Protein AF-A0A370LR75-F1 (afdb_monomer_lite)

Radius of gyration: 15.94 Å; chains: 1; bounding box: 61×22×40 Å

Sequence (93 aa):
MSNYKNEYLDNFFELMRKEREYAAQWGDDFDAKNTPNDWVAYVTRYLGQTVTMPWDAKKFKEQMVKTATLCASAVEWCDRTNGDMAKRHYDKD

Foldseek 3Di:
DPPPVVVVVVVLVVLLVVLVVVCCVVDPVPLQQDFPVNLVVQLVVLCVQLDDVVDDPVSNSNSVSNSVSSVVSSVVSCVVCVNDGRPHPPPDD

Secondary structure (DSSP, 8-state):
--HHHHHHHHHHHHHHHHHHHHHGGG-HHHHHT--HHHHHHHHHHHHHTT--SS--HHHHHHHHHHHHHHHHHHHHHHHHTTTPPPPPTT---

Structure (mmCIF, N/CA/C/O backbone):
data_AF-A0A370LR75-F1
#
_entry.id   AF-A0A370LR75-F1
#
loop_
_atom_site.group_PDB
_atom_site.id
_atom_site.type_symbol
_atom_site.label_atom_id
_atom_site.label_alt_id
_atom_site.label_comp_id
_atom_site.label_asym_id
_atom_site.label_entity_id
_atom_site.label_seq_id
_atom_site.pdbx_PDB_ins_code
_atom_site.Cartn_x
_atom_site.Cartn_y
_atom_site.Cartn_z
_atom_site.occupancy
_atom_site.B_iso_or_equiv
_atom_site.auth_seq_id
_atom_s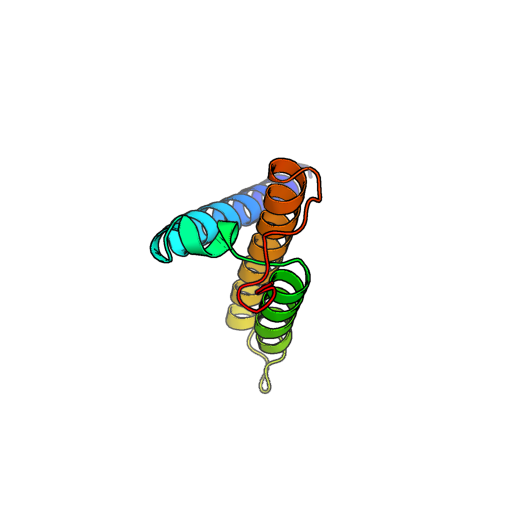ite.auth_comp_id
_atom_site.auth_asy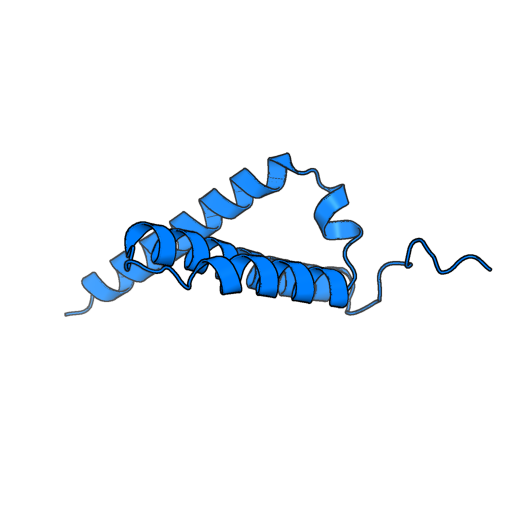m_id
_atom_site.auth_atom_id
_atom_site.pdbx_PDB_model_num
ATOM 1 N N . MET A 1 1 ? -33.365 -0.269 -3.178 1.00 51.59 1 MET A N 1
ATOM 2 C CA . MET A 1 1 ? -32.222 -1.034 -2.622 1.00 51.59 1 MET A CA 1
ATOM 3 C C . MET A 1 1 ? -30.885 -0.799 -3.359 1.00 51.59 1 MET A C 1
ATOM 5 O O . MET A 1 1 ? -29.959 -1.562 -3.141 1.00 51.59 1 MET A O 1
ATOM 9 N N . SER A 1 2 ? -30.720 0.278 -4.150 1.00 55.81 2 SER A N 1
ATOM 10 C CA . SER A 1 2 ? -29.506 0.500 -4.973 1.00 55.81 2 SER A CA 1
ATOM 11 C C . SER A 1 2 ? -28.545 1.598 -4.475 1.00 55.81 2 SER A C 1
ATOM 13 O O . SER A 1 2 ? -27.420 1.650 -4.954 1.00 55.81 2 SER A O 1
ATOM 15 N N . ASN A 1 3 ? -28.932 2.457 -3.522 1.00 60.09 3 ASN A N 1
ATOM 16 C CA . ASN A 1 3 ? -28.099 3.615 -3.136 1.00 60.09 3 ASN A CA 1
ATOM 17 C C . ASN A 1 3 ? -27.009 3.289 -2.105 1.00 60.09 3 ASN A C 1
ATOM 19 O O . ASN A 1 3 ? -25.904 3.805 -2.201 1.00 60.09 3 ASN A O 1
ATOM 23 N N . TYR A 1 4 ? -27.284 2.384 -1.165 1.00 57.31 4 TYR A N 1
ATOM 24 C CA . TYR A 1 4 ? -26.366 2.092 -0.057 1.00 57.31 4 TYR A CA 1
ATOM 25 C C . TYR A 1 4 ? -25.040 1.465 -0.511 1.00 57.31 4 TYR A C 1
ATOM 27 O O . TYR A 1 4 ? -23.984 1.749 0.042 1.00 57.31 4 TYR A O 1
ATOM 35 N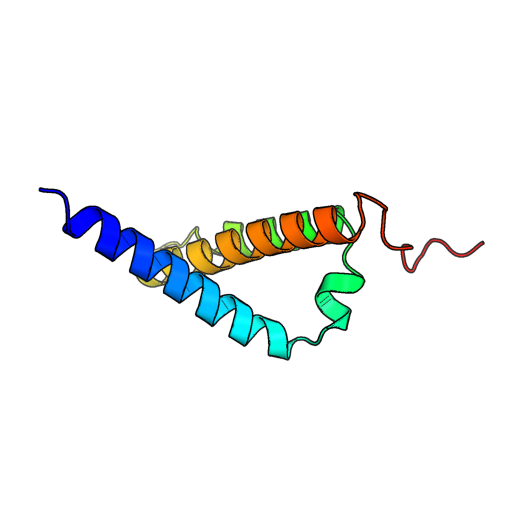 N . LYS A 1 5 ? -25.082 0.593 -1.525 1.00 61.91 5 LYS A N 1
ATOM 36 C CA . LYS A 1 5 ? -23.891 -0.116 -2.017 1.00 61.91 5 LYS A CA 1
ATOM 37 C C . LYS A 1 5 ? -22.938 0.826 -2.762 1.00 61.91 5 LYS A C 1
ATOM 39 O O . LYS A 1 5 ? -21.728 0.673 -2.630 1.00 61.91 5 LYS A O 1
ATOM 44 N N . ASN A 1 6 ? -23.496 1.801 -3.481 1.00 66.31 6 ASN A N 1
ATOM 45 C CA . ASN A 1 6 ? -22.727 2.841 -4.160 1.00 66.31 6 ASN A CA 1
ATOM 46 C C . ASN A 1 6 ? -22.078 3.783 -3.143 1.00 66.31 6 ASN A C 1
ATOM 48 O O . ASN A 1 6 ? -20.881 3.995 -3.221 1.00 66.31 6 ASN A O 1
ATOM 52 N N . GLU A 1 7 ? -22.800 4.204 -2.101 1.00 67.31 7 GLU A N 1
ATOM 53 C CA . GLU A 1 7 ? -22.249 5.083 -1.058 1.00 67.31 7 GLU A CA 1
ATOM 54 C C . GLU A 1 7 ? -21.038 4.469 -0.322 1.00 67.31 7 GLU A C 1
ATOM 56 O O . GLU A 1 7 ? -20.053 5.157 -0.049 1.00 67.31 7 GLU A O 1
ATOM 61 N N . TYR A 1 8 ? -21.058 3.160 -0.033 1.00 71.56 8 TYR A N 1
ATOM 62 C CA . TYR A 1 8 ? -19.902 2.483 0.571 1.00 71.56 8 TYR A CA 1
ATOM 63 C C . TYR A 1 8 ? -18.699 2.382 -0.373 1.00 71.56 8 TYR A C 1
ATOM 65 O O . TYR A 1 8 ? -17.562 2.514 0.085 1.00 71.56 8 TYR A O 1
ATOM 73 N N . LEU A 1 9 ? -18.942 2.133 -1.662 1.00 66.62 9 LEU A N 1
ATOM 74 C CA . LEU A 1 9 ? -17.895 2.076 -2.684 1.00 66.62 9 LEU A CA 1
ATOM 75 C C . LEU A 1 9 ? -17.293 3.461 -2.935 1.00 66.62 9 LEU A C 1
ATOM 77 O O . LEU A 1 9 ? -16.073 3.595 -2.949 1.00 66.62 9 LEU A O 1
ATOM 81 N N . ASP A 1 10 ? -18.128 4.491 -3.032 1.00 72.62 10 ASP A N 1
ATOM 82 C CA . ASP A 1 10 ? -17.704 5.880 -3.205 1.00 72.62 10 ASP A CA 1
ATOM 83 C C . ASP A 1 10 ? -16.851 6.336 -2.014 1.00 72.62 10 ASP A C 1
ATOM 85 O O . ASP A 1 10 ? -15.774 6.907 -2.186 1.00 72.62 10 ASP A O 1
ATOM 89 N N . ASN A 1 11 ? -17.265 5.989 -0.789 1.00 85.12 11 ASN A N 1
ATOM 90 C CA . ASN A 1 11 ? -16.478 6.253 0.415 1.00 85.12 11 ASN A CA 1
ATOM 91 C C . ASN A 1 11 ? -15.140 5.489 0.412 1.00 85.12 11 ASN A C 1
ATOM 93 O O . ASN A 1 11 ? -14.123 6.011 0.859 1.00 85.12 11 ASN A O 1
ATOM 97 N N . PHE A 1 12 ? -15.106 4.259 -0.105 1.00 85.56 12 PHE A N 1
ATOM 98 C CA . PHE A 1 12 ? -13.864 3.494 -0.225 1.00 85.56 12 PHE A CA 1
ATOM 99 C C . PHE A 1 12 ? -12.883 4.128 -1.221 1.00 85.56 12 PHE A C 1
ATOM 101 O O . PHE A 1 12 ? -11.718 4.326 -0.871 1.00 85.56 12 PHE A O 1
ATOM 108 N N . PHE A 1 13 ? -13.343 4.507 -2.415 1.00 87.44 13 PHE A N 1
ATOM 109 C CA . PHE A 1 13 ? -12.495 5.186 -3.397 1.00 87.44 13 PHE A CA 1
ATOM 110 C C . PHE A 1 13 ? -12.004 6.543 -2.892 1.00 87.44 13 PHE A C 1
ATOM 112 O O . PHE A 1 13 ? -10.840 6.884 -3.090 1.00 87.44 13 PHE A O 1
ATOM 119 N N . GLU A 1 14 ? -12.838 7.283 -2.162 1.00 91.69 14 GLU A N 1
ATOM 120 C CA . GLU A 1 14 ? -12.435 8.542 -1.537 1.00 91.69 14 GLU A CA 1
ATOM 121 C C . GLU A 1 14 ? -11.349 8.343 -0.465 1.00 91.69 14 GLU A C 1
ATOM 123 O O . GLU A 1 14 ? -10.411 9.137 -0.361 1.00 91.69 14 GLU A O 1
ATOM 128 N N . LEU A 1 15 ? -11.430 7.263 0.317 1.00 91.06 15 LEU A N 1
ATOM 129 C CA . LEU A 1 15 ? -10.386 6.900 1.278 1.00 91.06 15 LEU A CA 1
ATOM 130 C C . LEU A 1 15 ? -9.074 6.521 0.578 1.00 91.06 15 LEU A C 1
ATOM 132 O O . LEU A 1 15 ? -8.010 6.956 1.016 1.00 91.06 15 LEU A O 1
ATOM 136 N N . MET A 1 16 ? -9.137 5.768 -0.525 1.00 92.12 16 MET A N 1
ATOM 137 C CA . MET A 1 16 ? -7.950 5.455 -1.329 1.00 92.12 16 MET A CA 1
ATOM 138 C C . MET A 1 16 ? -7.329 6.711 -1.947 1.00 92.12 16 MET A C 1
ATOM 140 O O . MET A 1 16 ? -6.107 6.856 -1.926 1.00 92.12 16 MET A O 1
ATOM 144 N N . ARG A 1 17 ? -8.155 7.641 -2.445 1.00 90.62 17 ARG A N 1
ATOM 145 C CA . ARG A 1 17 ? -7.714 8.927 -3.005 1.00 90.62 17 ARG A CA 1
ATOM 146 C C . ARG A 1 17 ? -6.958 9.757 -1.968 1.00 90.62 17 ARG A C 1
ATOM 148 O O . ARG A 1 17 ? -5.855 10.215 -2.246 1.00 90.62 17 ARG A O 1
ATOM 155 N N . LYS A 1 18 ? -7.497 9.878 -0.753 1.00 90.88 18 LYS A N 1
ATOM 156 C CA . LYS A 1 18 ? -6.820 10.563 0.363 1.00 90.88 18 LYS A CA 1
ATOM 157 C C . LYS A 1 18 ? -5.507 9.892 0.753 1.00 90.88 18 LYS A C 1
ATOM 159 O O . LYS A 1 18 ? -4.524 10.571 1.028 1.00 90.88 18 LYS A O 1
ATOM 164 N N . GLU A 1 19 ? -5.471 8.561 0.772 1.00 89.88 19 GLU A N 1
ATOM 165 C CA . GLU A 1 19 ? -4.236 7.829 1.062 1.00 89.88 19 GLU A CA 1
ATOM 166 C C . GLU A 1 19 ? -3.184 8.036 -0.043 1.00 89.88 19 GLU A C 1
ATOM 168 O O . GLU A 1 19 ? -2.005 8.184 0.265 1.00 89.88 19 GLU A O 1
ATOM 173 N N . ARG A 1 20 ? -3.593 8.125 -1.317 1.00 84.94 20 ARG A N 1
ATOM 174 C CA . ARG A 1 20 ? -2.706 8.501 -2.434 1.00 84.94 20 ARG A CA 1
ATOM 175 C C . ARG A 1 20 ? -2.134 9.907 -2.278 1.00 84.94 20 ARG A C 1
ATOM 177 O O . ARG A 1 20 ? -0.934 10.089 -2.448 1.00 84.94 20 ARG A O 1
ATOM 184 N N . GLU A 1 21 ? -2.970 10.885 -1.936 1.00 86.94 21 GLU A N 1
ATOM 185 C CA . GLU A 1 21 ? -2.529 12.262 -1.669 1.00 86.94 21 GLU A CA 1
ATOM 186 C C . GLU A 1 21 ? -1.532 12.313 -0.506 1.00 86.94 21 GLU A C 1
ATOM 188 O O . GLU A 1 21 ? -0.526 13.014 -0.577 1.00 86.94 21 GLU A O 1
ATOM 193 N N . TYR A 1 22 ? -1.771 11.524 0.546 1.00 83.44 22 TYR A N 1
ATOM 194 C CA . TYR A 1 22 ? -0.817 11.361 1.638 1.00 83.44 22 TYR A CA 1
ATOM 195 C C . TYR A 1 22 ? 0.494 10.738 1.132 1.00 83.44 22 TYR A C 1
ATOM 197 O O . TYR A 1 22 ? 1.566 11.256 1.434 1.00 83.44 22 TYR A O 1
ATOM 205 N N . ALA A 1 23 ? 0.450 9.673 0.330 1.00 77.62 23 ALA A N 1
ATOM 206 C CA . ALA A 1 23 ? 1.651 9.026 -0.203 1.00 77.62 23 ALA A CA 1
ATOM 207 C C . ALA A 1 23 ? 2.520 9.963 -1.066 1.00 77.62 23 ALA A C 1
ATOM 209 O O . ALA A 1 23 ? 3.740 9.827 -1.056 1.00 77.62 23 ALA A O 1
ATOM 210 N N . ALA A 1 24 ? 1.932 10.966 -1.730 1.00 72.94 24 ALA A N 1
ATOM 211 C CA . ALA A 1 24 ? 2.678 11.965 -2.503 1.00 72.94 24 ALA A CA 1
ATOM 212 C C . ALA A 1 24 ? 3.721 12.733 -1.664 1.00 72.94 24 ALA A C 1
ATOM 214 O O . ALA A 1 24 ? 4.732 13.191 -2.193 1.00 72.94 24 ALA A O 1
ATOM 215 N N . GLN A 1 25 ? 3.542 12.822 -0.339 1.00 74.19 25 GLN A N 1
ATOM 216 C CA . GLN A 1 25 ? 4.538 13.443 0.542 1.00 74.19 25 GLN A CA 1
ATOM 217 C C . GLN A 1 25 ? 5.855 12.643 0.626 1.00 74.19 25 GLN A C 1
ATOM 219 O O . GLN A 1 25 ? 6.850 13.161 1.127 1.00 74.19 25 GLN A O 1
ATOM 224 N N . TRP A 1 26 ? 5.872 11.379 0.182 1.00 67.50 26 TRP A N 1
ATOM 225 C CA . TRP A 1 26 ? 7.074 10.535 0.158 1.00 67.50 26 TRP A CA 1
ATOM 226 C C . TRP A 1 26 ? 7.947 10.805 -1.081 1.00 67.50 26 TRP A C 1
ATOM 228 O O . TRP A 1 26 ? 9.077 10.322 -1.144 1.00 67.50 26 TRP A O 1
ATOM 238 N N . GLY A 1 27 ? 7.460 11.646 -2.004 1.00 58.09 27 GLY A N 1
ATOM 239 C CA . GLY A 1 27 ? 8.167 12.122 -3.191 1.00 58.09 27 GLY A CA 1
ATOM 240 C C . GLY A 1 27 ? 7.998 11.217 -4.413 1.00 58.09 27 GLY A C 1
ATOM 241 O O . GLY A 1 27 ? 7.872 9.999 -4.292 1.00 58.09 27 GLY A O 1
ATOM 242 N N . ASP A 1 28 ? 8.053 11.822 -5.604 1.00 59.34 28 ASP A N 1
ATOM 243 C CA . ASP A 1 28 ? 7.868 11.144 -6.904 1.00 59.34 28 ASP A CA 1
ATOM 244 C C . ASP A 1 28 ? 8.884 10.011 -7.152 1.00 59.34 28 ASP A C 1
ATOM 246 O O . ASP A 1 28 ? 8.625 9.054 -7.884 1.00 59.34 28 ASP A O 1
ATOM 250 N N . ASP A 1 29 ? 10.034 10.093 -6.486 1.00 58.44 29 ASP A N 1
ATOM 251 C CA . ASP A 1 29 ? 11.120 9.118 -6.552 1.00 58.44 29 ASP A CA 1
ATOM 252 C C . ASP A 1 29 ? 10.821 7.800 -5.829 1.00 58.44 29 ASP A C 1
ATOM 254 O O . ASP A 1 29 ? 11.487 6.799 -6.110 1.00 58.44 29 ASP A O 1
ATOM 258 N N . PHE A 1 30 ? 9.876 7.792 -4.883 1.00 66.00 30 PHE A N 1
ATOM 259 C CA . PHE A 1 30 ? 9.598 6.614 -4.064 1.00 66.00 30 PHE A CA 1
ATOM 260 C C . PHE A 1 30 ? 9.011 5.487 -4.917 1.00 66.00 30 PHE A C 1
ATOM 262 O O . PHE A 1 30 ? 9.533 4.377 -4.922 1.00 66.00 30 PHE A O 1
ATOM 269 N N . ASP A 1 31 ? 7.993 5.791 -5.724 1.00 64.75 31 ASP A N 1
ATOM 270 C CA . ASP A 1 31 ? 7.344 4.805 -6.591 1.00 64.75 31 ASP A CA 1
ATOM 271 C C . ASP A 1 31 ? 8.199 4.460 -7.820 1.00 64.75 31 ASP A C 1
ATOM 273 O O . ASP A 1 31 ? 8.194 3.320 -8.278 1.00 64.75 31 ASP A O 1
ATOM 277 N N . ALA A 1 32 ? 8.948 5.427 -8.363 1.00 65.25 32 ALA A N 1
ATOM 278 C CA . ALA A 1 32 ? 9.728 5.248 -9.591 1.00 65.25 32 ALA A CA 1
ATOM 279 C C . ALA A 1 32 ? 10.912 4.275 -9.435 1.00 65.25 32 ALA A C 1
ATOM 281 O O . ALA A 1 32 ? 11.349 3.672 -10.415 1.00 65.25 32 ALA A O 1
ATOM 282 N N . LYS A 1 33 ? 11.432 4.119 -8.212 1.00 71.25 33 LYS A N 1
ATOM 283 C CA . LYS A 1 33 ? 12.605 3.278 -7.910 1.00 71.25 33 LYS A CA 1
ATOM 284 C C . LYS A 1 33 ? 12.241 1.898 -7.364 1.00 71.25 33 LYS A C 1
ATOM 286 O O . LYS A 1 33 ? 13.139 1.077 -7.182 1.00 71.25 33 LYS A O 1
ATOM 291 N N . ASN A 1 34 ? 10.957 1.641 -7.117 1.00 78.56 34 ASN A N 1
ATOM 292 C CA . ASN A 1 34 ? 10.499 0.365 -6.587 1.00 78.56 34 ASN A CA 1
ATOM 293 C C . ASN A 1 34 ? 10.587 -0.725 -7.656 1.00 78.56 34 ASN A C 1
ATOM 295 O O . ASN A 1 34 ? 10.087 -0.583 -8.769 1.00 78.56 34 ASN A O 1
ATOM 299 N N . THR A 1 35 ? 11.204 -1.843 -7.295 1.00 84.25 35 THR A N 1
ATOM 300 C CA . THR A 1 35 ? 11.132 -3.094 -8.050 1.00 84.25 35 THR A CA 1
ATOM 301 C C . THR A 1 35 ? 9.833 -3.838 -7.708 1.00 84.25 35 THR A C 1
ATOM 303 O O . THR A 1 35 ? 9.206 -3.547 -6.684 1.00 84.25 35 THR A O 1
ATOM 306 N N . PRO A 1 36 ? 9.429 -4.865 -8.484 1.00 87.25 36 PRO A N 1
ATOM 307 C CA . PRO A 1 36 ? 8.291 -5.711 -8.112 1.00 87.25 36 PRO A CA 1
ATOM 308 C C . PRO A 1 36 ? 8.412 -6.306 -6.699 1.00 87.25 36 PRO A C 1
ATOM 310 O O . PRO A 1 36 ? 7.417 -6.434 -5.987 1.00 87.25 36 PRO A O 1
ATOM 313 N N . ASN A 1 37 ? 9.635 -6.617 -6.259 1.00 88.50 37 ASN A N 1
ATOM 314 C CA . ASN A 1 37 ? 9.887 -7.147 -4.920 1.00 88.50 37 ASN A CA 1
ATOM 315 C C . ASN A 1 37 ? 9.625 -6.102 -3.828 1.00 88.50 37 ASN A C 1
ATOM 317 O O . ASN A 1 37 ? 9.085 -6.452 -2.779 1.00 88.50 37 ASN A O 1
ATOM 321 N N . ASP A 1 38 ? 9.966 -4.836 -4.076 1.00 86.69 38 ASP A N 1
ATOM 322 C CA . ASP A 1 38 ? 9.716 -3.743 -3.130 1.00 86.69 38 ASP A CA 1
ATOM 323 C C . ASP A 1 38 ? 8.211 -3.527 -2.951 1.00 86.69 38 ASP A C 1
ATOM 325 O O . ASP A 1 38 ? 7.722 -3.458 -1.821 1.00 86.69 38 ASP A O 1
ATOM 329 N N . TRP A 1 39 ? 7.450 -3.546 -4.051 1.00 89.50 39 TRP A N 1
ATOM 330 C CA . TRP A 1 39 ? 5.987 -3.491 -4.009 1.00 89.50 39 TRP A CA 1
ATOM 331 C C . TRP A 1 39 ? 5.392 -4.620 -3.161 1.00 89.50 39 TRP A C 1
ATOM 333 O O . TRP A 1 39 ? 4.593 -4.358 -2.259 1.00 89.50 39 TRP A O 1
ATOM 343 N N . VAL A 1 40 ? 5.821 -5.868 -3.384 1.00 91.69 40 VAL A N 1
ATOM 344 C CA . VAL A 1 40 ? 5.367 -7.026 -2.591 1.00 91.69 40 VAL A CA 1
ATOM 345 C C . VAL A 1 40 ? 5.747 -6.879 -1.115 1.00 91.69 40 VAL A C 1
ATOM 347 O O . VAL A 1 40 ? 4.930 -7.176 -0.236 1.00 91.69 40 VAL A O 1
ATOM 350 N N . ALA A 1 41 ? 6.957 -6.397 -0.821 1.00 91.69 41 ALA A N 1
ATOM 351 C CA . ALA A 1 41 ? 7.420 -6.183 0.545 1.00 91.69 41 ALA A CA 1
ATOM 352 C C . ALA A 1 41 ? 6.574 -5.125 1.272 1.00 91.69 41 ALA A C 1
ATOM 354 O O . ALA A 1 41 ? 6.143 -5.357 2.407 1.00 91.69 41 ALA A O 1
ATOM 355 N N . TYR A 1 42 ? 6.273 -3.996 0.623 1.00 88.88 42 TYR A N 1
ATOM 356 C CA . TYR A 1 42 ? 5.415 -2.959 1.197 1.00 88.88 42 TYR A CA 1
ATOM 357 C C . TYR A 1 42 ? 3.988 -3.456 1.416 1.00 88.88 42 TYR A C 1
ATOM 359 O O . TYR A 1 42 ? 3.470 -3.323 2.526 1.00 88.88 42 TYR A O 1
ATOM 367 N N . VAL A 1 43 ? 3.378 -4.090 0.411 1.00 93.12 43 VAL A N 1
ATOM 368 C CA . VAL A 1 43 ? 2.033 -4.677 0.530 1.00 93.12 43 VAL A CA 1
ATOM 369 C C . VAL A 1 43 ? 1.977 -5.645 1.711 1.00 93.12 43 VAL A C 1
ATOM 371 O O . VAL A 1 43 ? 1.114 -5.511 2.577 1.00 93.12 43 VAL A O 1
ATOM 374 N N . THR A 1 44 ? 2.938 -6.564 1.811 1.00 94.69 44 THR A N 1
ATOM 375 C CA . THR A 1 44 ? 2.982 -7.563 2.889 1.00 94.69 44 THR A CA 1
ATOM 376 C C . THR A 1 44 ? 3.152 -6.914 4.261 1.00 94.69 44 THR A C 1
ATOM 378 O O . THR A 1 44 ? 2.480 -7.305 5.218 1.00 94.69 44 THR A O 1
ATOM 381 N N . ARG A 1 45 ? 4.010 -5.891 4.374 1.00 90.44 45 ARG A N 1
ATOM 382 C CA . ARG A 1 45 ? 4.235 -5.157 5.627 1.00 90.44 45 ARG A CA 1
ATO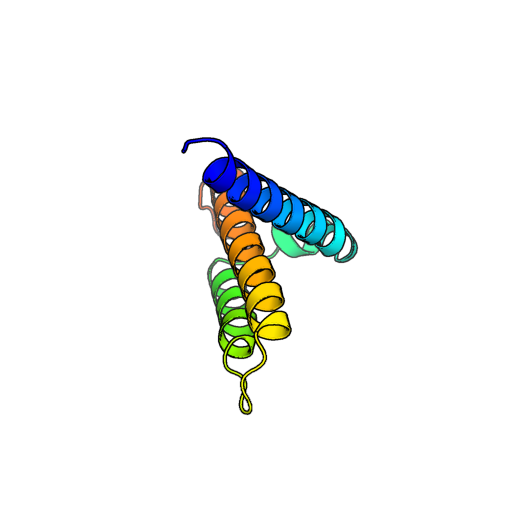M 383 C C . ARG A 1 45 ? 2.945 -4.540 6.163 1.00 90.44 45 ARG A C 1
ATOM 385 O O . ARG A 1 45 ? 2.667 -4.683 7.352 1.00 90.44 45 ARG A O 1
ATOM 392 N N . TYR A 1 46 ? 2.184 -3.840 5.323 1.00 90.31 46 TYR A N 1
ATOM 393 C CA . TYR A 1 46 ? 0.948 -3.179 5.759 1.00 90.31 46 TYR A CA 1
ATOM 394 C C . TYR A 1 46 ? -0.209 -4.164 5.918 1.00 90.31 46 TYR A C 1
ATOM 396 O O . TYR A 1 46 ? -0.969 -4.051 6.880 1.00 90.31 46 TYR A O 1
ATOM 404 N N . LEU A 1 47 ? -0.275 -5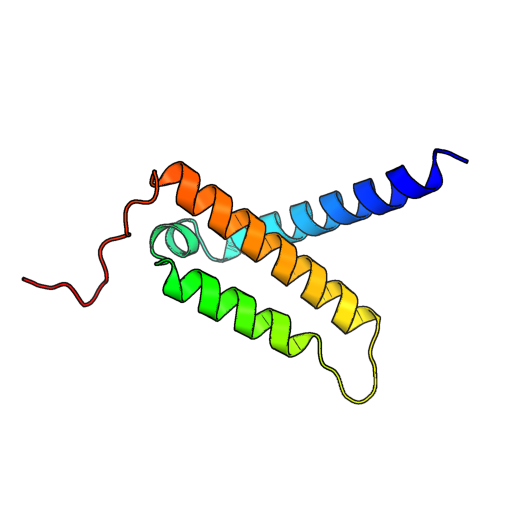.193 5.070 1.00 94.81 47 LEU A N 1
ATOM 405 C CA . LEU A 1 47 ? -1.232 -6.281 5.222 1.00 94.81 47 LEU A CA 1
ATOM 406 C C . LEU A 1 47 ? -1.049 -6.999 6.564 1.00 94.81 47 LEU A C 1
ATOM 408 O O . LEU A 1 47 ? -2.023 -7.222 7.274 1.00 94.81 47 LEU A O 1
ATOM 412 N N . GLY A 1 48 ? 0.185 -7.297 6.976 1.00 93.75 48 GLY A N 1
ATOM 413 C CA . GLY A 1 48 ? 0.455 -7.925 8.274 1.00 93.75 48 GLY A CA 1
ATOM 414 C C . GLY A 1 48 ? -0.014 -7.085 9.470 1.00 93.75 48 GLY A C 1
ATOM 415 O O . GLY A 1 48 ? -0.446 -7.634 10.479 1.00 93.75 48 GLY A O 1
ATOM 416 N N . GLN A 1 49 ? -0.021 -5.753 9.343 1.00 92.69 49 GLN A N 1
ATOM 417 C CA . GLN A 1 49 ? -0.509 -4.838 10.385 1.00 92.69 49 GLN A CA 1
ATOM 418 C C . GLN A 1 49 ? -2.040 -4.823 10.527 1.00 92.69 49 GLN A C 1
ATOM 420 O O . GLN A 1 49 ? -2.549 -4.172 11.441 1.00 92.69 49 GLN A O 1
ATOM 425 N N . THR A 1 50 ? -2.775 -5.503 9.639 1.00 93.00 50 THR A N 1
ATOM 426 C CA . THR A 1 50 ? -4.230 -5.692 9.770 1.00 93.00 50 THR A CA 1
ATOM 427 C C . THR A 1 50 ? -4.583 -6.689 10.874 1.00 93.00 50 THR A C 1
ATOM 429 O O . THR A 1 50 ? -5.683 -6.633 11.422 1.00 93.00 50 THR A O 1
ATOM 432 N N . VAL A 1 51 ? -3.656 -7.587 11.224 1.00 91.50 51 VAL A N 1
ATOM 433 C CA . VAL A 1 51 ? -3.857 -8.607 12.253 1.00 91.50 51 VAL A CA 1
ATOM 434 C C . VAL A 1 51 ? -3.565 -7.989 13.617 1.00 91.50 51 VAL A C 1
ATOM 436 O O . VAL A 1 51 ? -2.409 -7.851 14.016 1.00 91.50 51 VAL A O 1
ATOM 439 N N . THR A 1 52 ? -4.613 -7.602 14.341 1.00 92.31 52 THR A N 1
ATOM 440 C CA . THR A 1 52 ? -4.488 -7.019 15.683 1.00 92.31 52 THR A CA 1
ATOM 441 C C . THR A 1 52 ? -5.047 -7.955 16.749 1.00 92.31 52 THR A C 1
ATOM 443 O O . THR A 1 52 ? -6.095 -8.574 16.567 1.00 92.31 52 THR A O 1
ATOM 446 N N . MET A 1 53 ? -4.354 -8.028 17.887 1.00 91.75 53 MET A N 1
ATOM 447 C CA . MET A 1 53 ? -4.822 -8.705 19.097 1.00 91.75 53 MET A CA 1
ATOM 448 C C . MET A 1 53 ? -4.573 -7.776 20.298 1.00 91.75 53 MET A C 1
ATOM 450 O O . MET A 1 53 ? -3.409 -7.540 20.627 1.00 91.75 53 MET A O 1
ATOM 454 N N . PRO A 1 54 ? -5.625 -7.226 20.943 1.00 94.56 54 PRO A N 1
ATOM 455 C CA . PRO A 1 54 ? -7.052 -7.451 20.673 1.00 94.56 54 PRO A CA 1
ATOM 456 C C . PRO A 1 54 ? -7.530 -6.886 19.319 1.00 94.56 54 PRO A C 1
ATOM 458 O O . PRO A 1 54 ? -6.835 -6.111 18.660 1.00 94.56 54 PRO A O 1
ATOM 461 N N . TRP A 1 55 ? -8.728 -7.301 18.896 1.00 94.00 55 TRP A N 1
ATOM 462 C CA . TRP A 1 55 ? -9.360 -6.840 17.656 1.00 94.00 55 TRP A CA 1
ATOM 463 C C . TRP A 1 55 ? -9.587 -5.321 17.653 1.00 94.00 55 TRP A C 1
ATOM 465 O O . TRP A 1 55 ? -10.176 -4.778 18.588 1.00 94.00 55 TRP A O 1
ATOM 475 N N . ASP A 1 56 ? -9.178 -4.659 16.569 1.00 94.88 56 ASP A N 1
ATOM 476 C CA . ASP A 1 56 ? -9.406 -3.236 16.319 1.00 94.88 56 ASP A CA 1
ATOM 477 C C . ASP A 1 56 ? -9.923 -3.031 14.885 1.00 94.88 56 ASP A C 1
ATOM 479 O O . ASP A 1 56 ? -9.170 -3.012 13.908 1.00 94.88 56 ASP A O 1
ATOM 483 N N . ALA A 1 57 ? -11.239 -2.845 14.760 1.00 92.44 57 ALA A N 1
ATOM 484 C CA . ALA A 1 57 ? -11.905 -2.654 13.472 1.00 92.44 57 ALA A CA 1
ATOM 485 C C . ALA A 1 57 ? -11.472 -1.369 12.746 1.00 92.44 57 ALA A C 1
ATOM 487 O O . ALA A 1 57 ? -11.453 -1.334 11.512 1.00 92.44 57 ALA A O 1
ATOM 488 N N . LYS A 1 58 ? -11.130 -0.306 13.489 1.00 91.50 58 LYS A N 1
ATOM 489 C CA . LYS A 1 58 ? -10.670 0.953 12.896 1.00 91.50 58 LYS A CA 1
ATOM 490 C C . LYS A 1 58 ? -9.293 0.740 12.282 1.00 91.50 58 LYS A C 1
ATOM 492 O O . LYS A 1 58 ? -9.102 1.055 11.107 1.00 91.50 58 LYS A O 1
ATOM 497 N N . LYS A 1 59 ? -8.376 0.137 13.042 1.00 91.31 59 LYS A N 1
ATOM 498 C CA . LYS A 1 59 ? -7.030 -0.182 12.564 1.00 91.31 59 LYS A CA 1
ATOM 499 C C . LYS A 1 59 ? -7.066 -1.135 11.376 1.00 91.31 59 LYS A C 1
ATOM 501 O O . LYS A 1 59 ? -6.367 -0.898 10.394 1.00 91.31 59 LYS A O 1
ATOM 506 N N . PHE A 1 60 ? -7.921 -2.156 11.429 1.00 93.81 60 PHE A N 1
ATOM 507 C CA . PHE A 1 60 ? -8.145 -3.064 10.308 1.00 93.81 60 PHE A CA 1
ATOM 508 C C . PHE A 1 60 ? -8.554 -2.298 9.043 1.00 93.81 60 PHE A C 1
ATOM 510 O O . PHE A 1 60 ? -7.902 -2.428 8.009 1.00 93.81 60 PHE A O 1
ATOM 517 N N . LYS A 1 61 ? -9.584 -1.443 9.127 1.00 91.81 61 LYS A N 1
ATOM 518 C CA . LYS A 1 61 ? -10.059 -0.655 7.979 1.00 91.81 61 LYS A CA 1
ATOM 519 C C . LYS A 1 61 ? -8.966 0.258 7.419 1.00 91.81 61 LYS A C 1
ATOM 521 O O . LYS A 1 61 ? -8.768 0.279 6.209 1.00 91.81 61 LYS A O 1
ATOM 526 N N . GLU A 1 62 ? -8.258 0.990 8.277 1.00 91.12 62 GLU A N 1
ATOM 527 C CA . GLU A 1 62 ? -7.168 1.887 7.865 1.00 91.12 62 GLU A CA 1
ATOM 528 C C . GLU A 1 62 ? -6.064 1.132 7.112 1.00 91.12 62 GLU A C 1
ATOM 530 O O . GLU A 1 62 ? -5.618 1.575 6.054 1.00 91.12 62 GLU A O 1
ATOM 535 N N . GLN A 1 63 ? -5.653 -0.034 7.615 1.00 93.62 63 GLN A N 1
ATOM 536 C CA . GLN A 1 63 ? -4.601 -0.834 6.986 1.00 93.62 63 GLN A CA 1
ATOM 537 C C . GLN A 1 63 ? -5.061 -1.520 5.698 1.00 93.62 63 GLN A C 1
ATOM 539 O O . GLN A 1 63 ? -4.281 -1.637 4.752 1.00 93.62 63 GLN A O 1
ATOM 544 N N . MET A 1 64 ? -6.332 -1.920 5.615 1.00 94.50 64 MET A N 1
ATOM 545 C CA . MET A 1 64 ? -6.909 -2.458 4.381 1.00 94.50 64 MET A CA 1
ATOM 546 C C . MET A 1 64 ? -6.984 -1.398 3.278 1.00 94.50 64 MET A C 1
ATOM 548 O O . MET A 1 64 ? -6.642 -1.702 2.137 1.00 94.50 64 MET A O 1
ATOM 552 N N . VAL A 1 65 ? -7.356 -0.153 3.605 1.00 93.31 65 VAL A N 1
ATOM 553 C CA . VAL A 1 65 ? -7.320 0.966 2.645 1.00 93.31 65 VAL A CA 1
ATOM 554 C C . VAL A 1 65 ? -5.890 1.205 2.160 1.00 93.31 65 VAL A C 1
ATOM 556 O O . VAL A 1 65 ? -5.666 1.235 0.955 1.00 93.31 65 VAL A O 1
ATOM 559 N N . LYS A 1 66 ? -4.911 1.286 3.072 1.00 91.88 66 LYS A N 1
ATOM 560 C CA . LYS A 1 66 ? -3.485 1.424 2.719 1.00 91.88 66 LYS A CA 1
ATOM 561 C C . LYS A 1 66 ? -3.002 0.323 1.782 1.00 91.88 66 LYS A C 1
ATOM 563 O O . LYS A 1 66 ? -2.369 0.602 0.769 1.00 91.88 66 LYS A O 1
ATOM 568 N N . THR A 1 67 ? -3.326 -0.923 2.111 1.00 94.38 67 THR A N 1
ATOM 569 C CA . THR A 1 67 ? -2.930 -2.094 1.322 1.00 94.38 67 THR A CA 1
ATOM 570 C C . THR A 1 67 ? -3.560 -2.058 -0.069 1.00 94.38 67 THR A C 1
ATOM 572 O O . THR A 1 67 ? -2.862 -2.262 -1.056 1.00 94.38 67 THR A O 1
ATOM 575 N N . ALA A 1 68 ? -4.853 -1.735 -0.170 1.00 94.50 68 ALA A N 1
ATOM 576 C CA . ALA A 1 68 ? -5.531 -1.591 -1.456 1.00 94.50 68 ALA A CA 1
ATOM 577 C C . ALA A 1 68 ? -4.914 -0.472 -2.308 1.00 94.50 68 ALA A C 1
ATOM 579 O O . ALA A 1 68 ? -4.674 -0.672 -3.498 1.00 94.50 68 ALA A O 1
ATOM 580 N N . THR A 1 69 ? -4.602 0.674 -1.695 1.00 92.81 69 THR A N 1
ATOM 581 C CA . THR A 1 69 ? -3.918 1.783 -2.367 1.00 92.81 69 THR A CA 1
ATOM 582 C C . THR A 1 69 ? -2.542 1.367 -2.880 1.00 92.81 69 THR A C 1
ATOM 584 O O . THR A 1 69 ? -2.242 1.630 -4.037 1.00 92.81 69 THR A O 1
ATOM 587 N N . LEU A 1 70 ? -1.736 0.657 -2.082 1.00 91.38 70 LEU A N 1
ATOM 588 C CA . LEU A 1 70 ? -0.424 0.154 -2.514 1.00 91.38 70 LEU A CA 1
ATOM 589 C C . LEU A 1 70 ? -0.525 -0.832 -3.681 1.00 91.38 70 LEU A C 1
ATOM 591 O O . LEU A 1 70 ? 0.273 -0.753 -4.611 1.00 91.38 70 LEU A O 1
ATOM 595 N N . CYS A 1 71 ? -1.510 -1.733 -3.662 1.00 94.06 71 CYS A N 1
ATOM 596 C CA . CYS A 1 71 ? -1.751 -2.646 -4.779 1.00 94.06 71 CYS A CA 1
ATOM 597 C C . CYS A 1 71 ? -2.117 -1.887 -6.062 1.00 94.06 71 CYS A C 1
ATOM 599 O O . CYS A 1 71 ? -1.585 -2.206 -7.122 1.00 94.06 71 CYS A O 1
ATOM 601 N N . ALA A 1 72 ? -2.983 -0.871 -5.974 1.00 92.19 72 ALA A N 1
ATOM 602 C CA . ALA A 1 72 ? -3.320 -0.027 -7.120 1.00 92.19 72 ALA A CA 1
ATOM 603 C C . ALA A 1 72 ? -2.085 0.723 -7.650 1.00 92.19 72 ALA A C 1
ATOM 605 O O . ALA A 1 72 ? -1.822 0.695 -8.850 1.00 92.19 72 ALA A O 1
ATOM 606 N N . SER A 1 73 ? -1.272 1.300 -6.757 1.00 88.56 73 SER A N 1
ATOM 607 C CA . SER A 1 73 ? -0.011 1.957 -7.121 1.00 88.56 73 SER A CA 1
ATOM 608 C C . SER A 1 73 ? 0.965 1.024 -7.834 1.00 88.56 73 SER A C 1
ATOM 610 O O . SER A 1 73 ? 1.604 1.439 -8.798 1.00 88.56 73 SER A O 1
ATOM 612 N N . ALA A 1 74 ? 1.070 -0.231 -7.390 1.00 89.38 74 ALA A N 1
ATOM 613 C CA . ALA A 1 74 ? 1.941 -1.226 -8.008 1.00 89.38 74 ALA A CA 1
ATOM 614 C C . ALA A 1 74 ? 1.494 -1.580 -9.437 1.00 89.38 74 ALA A C 1
ATOM 616 O O . ALA A 1 74 ? 2.336 -1.708 -10.325 1.00 89.38 74 ALA A O 1
ATOM 617 N N . VAL A 1 75 ? 0.180 -1.699 -9.673 1.00 90.38 75 VAL A N 1
ATOM 618 C CA . VAL A 1 75 ? -0.382 -1.921 -11.017 1.00 90.38 75 VAL A CA 1
ATOM 619 C C . VAL A 1 75 ? -0.101 -0.720 -11.917 1.00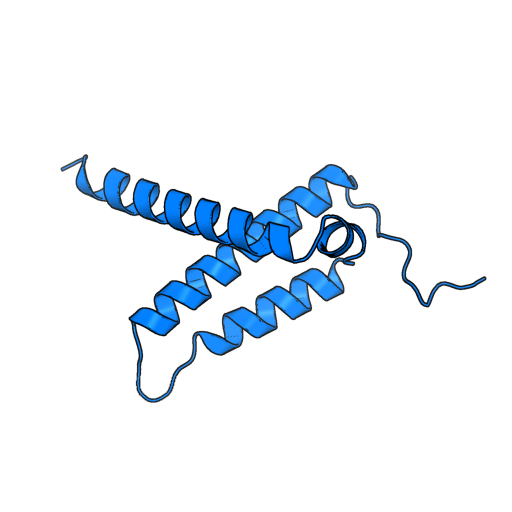 90.38 75 VAL A C 1
ATOM 621 O O . VAL A 1 75 ? 0.457 -0.888 -12.994 1.00 90.38 75 VAL A O 1
ATOM 624 N N . GLU A 1 76 ? -0.380 0.498 -11.451 1.00 87.44 76 GLU A N 1
ATOM 625 C CA . GLU A 1 76 ? -0.089 1.713 -12.222 1.00 87.44 76 GLU A CA 1
ATOM 626 C C . GLU A 1 76 ? 1.408 1.894 -12.508 1.00 87.44 76 GLU A C 1
ATOM 628 O O . GLU A 1 76 ? 1.795 2.403 -13.559 1.00 87.44 76 GLU A O 1
ATOM 633 N N . TRP A 1 77 ? 2.281 1.522 -11.569 1.00 86.88 77 TRP A N 1
ATOM 634 C CA . TRP A 1 77 ? 3.720 1.489 -11.810 1.00 86.88 77 TRP A CA 1
ATOM 635 C C . TRP A 1 77 ? 4.063 0.500 -12.928 1.00 86.88 77 TRP A C 1
ATOM 637 O O . TRP A 1 77 ? 4.753 0.889 -13.865 1.00 86.88 77 TRP A O 1
ATOM 647 N N . CYS A 1 78 ? 3.528 -0.722 -12.866 1.00 86.75 78 CYS A N 1
ATOM 648 C CA . CYS A 1 78 ? 3.750 -1.760 -13.871 1.00 86.75 78 CYS A CA 1
ATOM 649 C C . CYS A 1 78 ? 3.287 -1.310 -15.265 1.00 86.75 78 CYS A C 1
ATOM 651 O O . CYS A 1 78 ? 4.007 -1.499 -16.242 1.00 86.75 78 CYS A O 1
ATOM 653 N N . ASP A 1 79 ? 2.126 -0.658 -15.355 1.00 87.12 79 ASP A N 1
ATOM 654 C CA . ASP A 1 79 ? 1.611 -0.113 -16.613 1.00 87.12 79 ASP A CA 1
ATOM 655 C C . ASP A 1 79 ? 2.506 1.018 -17.150 1.00 87.12 79 ASP A C 1
ATOM 657 O O . ASP A 1 79 ? 2.817 1.054 -18.338 1.00 87.12 79 ASP A O 1
ATOM 661 N N . ARG A 1 80 ? 2.986 1.926 -16.284 1.00 83.69 80 ARG A N 1
ATOM 662 C CA . ARG A 1 80 ? 3.883 3.030 -16.685 1.00 83.69 80 ARG A CA 1
ATOM 663 C C . ARG A 1 80 ? 5.260 2.557 -17.139 1.00 83.69 80 ARG A C 1
ATOM 665 O O . ARG A 1 80 ? 5.868 3.213 -17.982 1.00 83.69 80 ARG A O 1
ATOM 672 N N . THR A 1 81 ? 5.768 1.467 -16.571 1.00 80.56 81 THR A N 1
ATOM 673 C CA . THR A 1 81 ? 7.060 0.891 -16.960 1.00 80.56 81 THR A CA 1
ATOM 674 C C . THR A 1 81 ? 6.932 -0.145 -18.074 1.00 80.56 81 THR A C 1
ATOM 676 O O . THR A 1 81 ? 7.943 -0.712 -18.464 1.00 80.56 81 THR A O 1
ATOM 679 N N . ASN A 1 82 ? 5.729 -0.417 -18.601 1.00 77.75 82 ASN A N 1
ATOM 680 C CA . ASN A 1 82 ? 5.461 -1.552 -19.499 1.00 77.75 82 ASN A CA 1
ATOM 681 C C . ASN A 1 82 ? 5.945 -2.904 -18.932 1.00 77.75 82 ASN A C 1
ATOM 683 O O . ASN A 1 82 ? 6.315 -3.808 -19.679 1.00 77.75 82 ASN A O 1
ATOM 687 N N . GLY A 1 83 ? 5.972 -3.044 -17.605 1.00 69.06 83 GLY A N 1
ATOM 688 C CA . GLY A 1 83 ? 6.526 -4.210 -16.919 1.00 69.06 83 GLY A CA 1
ATOM 689 C C . GLY A 1 83 ? 8.057 -4.278 -16.901 1.00 69.06 83 GLY A C 1
ATOM 690 O O . GLY A 1 83 ? 8.601 -5.259 -16.386 1.00 69.06 83 GLY A O 1
ATOM 691 N N . ASP A 1 84 ? 8.766 -3.261 -17.406 1.00 69.94 84 ASP A N 1
ATOM 692 C CA . ASP A 1 84 ? 10.222 -3.204 -17.313 1.00 69.94 84 ASP A CA 1
ATOM 693 C C . ASP A 1 84 ? 10.657 -3.040 -15.855 1.00 69.94 84 ASP A C 1
ATOM 695 O O . ASP A 1 84 ? 10.092 -2.273 -15.066 1.00 69.94 84 ASP A O 1
ATOM 699 N N . MET A 1 85 ? 11.704 -3.778 -15.484 1.00 64.88 85 MET A N 1
ATOM 700 C CA . MET A 1 85 ? 12.298 -3.652 -14.162 1.00 64.88 85 MET A CA 1
ATOM 701 C C . MET A 1 85 ? 13.046 -2.324 -14.061 1.00 64.88 85 MET A C 1
ATOM 703 O O . MET A 1 85 ? 13.975 -2.064 -14.828 1.00 64.88 85 MET A O 1
ATOM 707 N N . ALA A 1 86 ? 12.694 -1.514 -13.058 1.00 64.62 86 ALA A N 1
ATOM 708 C CA . ALA A 1 86 ? 13.552 -0.419 -12.625 1.00 64.62 86 ALA A CA 1
ATOM 709 C C . ALA A 1 86 ? 14.971 -0.965 -12.377 1.00 64.62 86 ALA A C 1
ATOM 711 O O . ALA A 1 86 ? 15.127 -2.020 -11.750 1.00 64.62 86 ALA A O 1
ATOM 712 N N . LYS A 1 87 ? 16.005 -0.274 -12.885 1.00 59.94 87 LYS A N 1
ATOM 713 C CA . LYS A 1 87 ? 17.407 -0.664 -12.657 1.00 59.94 87 LYS A CA 1
ATOM 714 C C . LYS A 1 87 ? 17.642 -0.805 -11.155 1.00 59.94 87 LYS A C 1
ATOM 716 O O . LYS A 1 87 ? 17.465 0.162 -10.411 1.00 59.94 87 LYS A O 1
ATOM 721 N N . ARG A 1 88 ? 18.038 -1.997 -10.702 1.00 61.66 88 ARG A N 1
ATOM 722 C CA . ARG A 1 88 ? 18.285 -2.229 -9.278 1.00 61.66 88 ARG A CA 1
ATOM 723 C C . ARG A 1 88 ? 19.552 -1.481 -8.889 1.00 61.66 88 ARG A C 1
ATOM 725 O O . ARG A 1 88 ? 20.540 -1.476 -9.613 1.00 61.66 88 ARG A O 1
ATOM 732 N N . HIS A 1 89 ? 19.551 -0.880 -7.709 1.00 58.09 89 HIS A N 1
ATOM 733 C CA . HIS A 1 89 ? 20.665 -0.074 -7.201 1.00 58.09 89 HIS A CA 1
ATOM 734 C C . HIS A 1 89 ? 21.940 -0.897 -6.890 1.00 58.09 89 HIS A C 1
ATOM 736 O O . HIS A 1 89 ? 22.992 -0.307 -6.637 1.00 58.09 89 HIS A O 1
ATOM 742 N N . TYR A 1 90 ? 21.866 -2.235 -6.959 1.00 60.47 90 TYR A N 1
ATOM 743 C CA . TYR A 1 90 ? 23.000 -3.166 -6.852 1.00 60.47 90 TYR A CA 1
ATOM 744 C C . TYR A 1 90 ? 23.388 -3.842 -8.175 1.00 60.47 90 TYR A C 1
ATOM 746 O O . TYR A 1 90 ? 24.392 -4.550 -8.201 1.00 60.47 90 TYR A O 1
ATOM 754 N N . ASP A 1 91 ? 22.651 -3.603 -9.263 1.00 58.06 91 ASP A N 1
ATOM 755 C CA . ASP A 1 91 ? 23.071 -4.008 -10.605 1.00 58.06 91 ASP A CA 1
ATOM 756 C C . ASP A 1 91 ? 24.103 -2.970 -11.089 1.00 58.06 91 ASP A C 1
ATOM 758 O O . ASP A 1 91 ? 23.799 -2.074 -11.878 1.00 58.06 91 ASP A O 1
ATOM 762 N N . LYS A 1 92 ? 25.307 -3.004 -10.508 1.00 55.00 92 LYS A N 1
ATOM 763 C CA . LYS A 1 92 ? 26.480 -2.311 -11.056 1.00 55.00 92 LYS A CA 1
ATOM 764 C C . LYS A 1 92 ? 27.252 -3.305 -11.919 1.00 55.00 92 LYS A C 1
ATOM 766 O O . LYS A 1 92 ? 27.440 -4.438 -11.482 1.00 55.00 92 LYS A O 1
ATOM 771 N N . ASP A 1 93 ? 27.632 -2.840 -13.109 1.00 56.97 93 ASP A N 1
ATOM 772 C CA . ASP A 1 93 ? 28.426 -3.554 -14.120 1.00 56.97 93 ASP A CA 1
ATOM 773 C C . ASP A 1 93 ? 29.658 -4.273 -13.540 1.00 56.97 93 ASP A C 1
ATOM 775 O O . ASP A 1 93 ? 30.341 -3.678 -12.666 1.00 56.97 93 ASP A O 1
#

pLDDT: mean 81.04, std 13.33, range [51.59, 94.88]